Protein AF-A0ABD2MK82-F1 (afdb_monomer_lite)

Foldseek 3Di:
DPDDPLVVVPVPDDPVVNVVVVVVVLCCVVVPVLVVLCVVCVVVVHHSADDPVNLVVVVVSLVVVLVVCVVVVVVVVNVVSVVSVVVSNVSNVD

Sequence (94 aa):
MGNTDWNSILIGKSAEESYNHFFNELRHWFDVYIPERKKKAINNNEYPIFDSDEVKQIRNTLDAIGTIFKVTRLNGAYVAYKKCKKILLQKIEF

Radius of gyration: 14.48 Å; chains: 1; bounding box: 35×25×39 Å

Secondary structure (DSSP, 8-state):
-----HHHHHTTS-HHHHHHHHHHHHHHIIIIIHHHHHHHHHHTT---PPPHHHHHHHHHHHHHHHHHHHHTT-HHHHHHHHHHHHHHHHHH--

pLDDT: mean 70.82, std 9.18, range [37.47, 83.88]

Structure (mmCIF, N/CA/C/O backbone):
data_AF-A0ABD2MK82-F1
#
_entry.id   AF-A0ABD2MK82-F1
#
loop_
_atom_site.group_PDB
_atom_site.id
_atom_site.type_symbol
_atom_site.label_atom_id
_atom_site.label_alt_id
_atom_site.label_comp_id
_atom_site.label_asym_id
_atom_site.label_entity_id
_atom_site.label_seq_id
_atom_site.pdbx_PDB_ins_code
_atom_site.Cartn_x
_atom_site.Cartn_y
_atom_site.Cartn_z
_atom_site.occupancy
_atom_site.B_iso_or_equiv
_atom_site.auth_seq_id
_atom_site.auth_comp_id
_atom_site.auth_asym_id
_atom_site.auth_atom_id
_atom_site.pdbx_PDB_model_num
ATOM 1 N N . MET A 1 1 ? 6.880 -10.747 -1.203 1.00 48.34 1 MET A N 1
ATOM 2 C CA . MET A 1 1 ? 5.702 -10.738 -0.315 1.00 48.34 1 MET A CA 1
ATOM 3 C C . MET A 1 1 ? 4.633 -11.612 -0.953 1.00 48.34 1 MET A C 1
ATOM 5 O O . MET A 1 1 ? 3.893 -11.138 -1.798 1.00 48.34 1 MET A O 1
ATOM 9 N N . GLY A 1 2 ? 4.649 -12.916 -0.673 1.00 37.47 2 GLY A N 1
ATOM 10 C CA . GLY A 1 2 ? 3.609 -13.839 -1.139 1.00 37.47 2 GLY A CA 1
ATOM 11 C C . GLY A 1 2 ? 2.535 -13.990 -0.062 1.00 37.47 2 GLY A C 1
ATOM 12 O O . GLY A 1 2 ? 2.890 -14.136 1.101 1.00 37.47 2 GLY A O 1
ATOM 13 N N . ASN A 1 3 ? 1.259 -13.930 -0.459 1.00 46.28 3 ASN A N 1
ATOM 14 C CA . ASN A 1 3 ? 0.069 -14.337 0.307 1.00 46.28 3 ASN A CA 1
ATOM 15 C C . ASN A 1 3 ? 0.065 -14.006 1.811 1.00 46.28 3 ASN A C 1
ATOM 17 O O . ASN A 1 3 ? -0.120 -14.883 2.652 1.00 46.28 3 ASN A O 1
ATOM 21 N N . THR A 1 4 ? 0.216 -12.729 2.157 1.00 56.84 4 THR A N 1
ATOM 22 C CA . THR A 1 4 ? -0.042 -12.263 3.522 1.00 56.84 4 THR A CA 1
ATOM 23 C C . THR A 1 4 ? -1.555 -12.254 3.776 1.00 56.84 4 THR A C 1
ATOM 25 O O . THR A 1 4 ? -2.273 -11.425 3.216 1.00 56.84 4 THR A O 1
ATOM 28 N N . ASP A 1 5 ? -2.053 -13.177 4.606 1.00 62.72 5 ASP A N 1
ATOM 29 C CA . ASP A 1 5 ? -3.449 -13.183 5.061 1.00 62.72 5 ASP A CA 1
ATOM 30 C C . ASP A 1 5 ? -3.670 -12.102 6.128 1.00 62.72 5 ASP A C 1
ATOM 32 O O . ASP A 1 5 ? -3.459 -12.290 7.329 1.00 62.72 5 ASP A O 1
ATOM 36 N N . TRP A 1 6 ? -4.094 -10.934 5.655 1.00 58.16 6 TRP A N 1
ATOM 37 C CA . TRP A 1 6 ? -4.331 -9.748 6.468 1.00 58.16 6 TRP A CA 1
ATOM 38 C C . TRP A 1 6 ? -5.429 -9.924 7.513 1.00 58.16 6 TRP A C 1
ATOM 40 O O . TRP A 1 6 ? -5.335 -9.318 8.579 1.00 58.16 6 TRP A O 1
ATOM 50 N N . ASN A 1 7 ? -6.437 -10.760 7.253 1.00 55.12 7 ASN A N 1
ATOM 51 C CA . ASN A 1 7 ? -7.473 -11.015 8.249 1.00 55.12 7 ASN A CA 1
ATOM 52 C C . ASN A 1 7 ? -6.870 -11.747 9.449 1.00 55.12 7 ASN A C 1
ATOM 54 O O . ASN A 1 7 ? -7.078 -11.332 10.585 1.00 55.12 7 ASN A O 1
ATOM 58 N N . SER A 1 8 ? -6.033 -12.753 9.206 1.00 57.44 8 SER A N 1
ATOM 59 C CA . SER A 1 8 ? -5.374 -13.516 10.270 1.00 57.44 8 SER A CA 1
ATOM 60 C C . SER A 1 8 ? -4.345 -12.703 11.072 1.00 57.44 8 SER A C 1
ATOM 62 O O . SER A 1 8 ? -4.179 -12.938 12.264 1.00 57.44 8 SER A O 1
ATOM 64 N N . ILE A 1 9 ? -3.678 -11.711 10.469 1.00 59.06 9 ILE A N 1
ATOM 65 C CA . ILE A 1 9 ? -2.685 -10.864 11.169 1.00 59.06 9 ILE A CA 1
ATOM 66 C C . ILE A 1 9 ? -3.333 -9.867 12.132 1.00 59.06 9 ILE A C 1
ATOM 68 O O . ILE A 1 9 ? -2.699 -9.424 13.093 1.00 59.06 9 ILE A O 1
ATOM 72 N N . LEU A 1 10 ? -4.577 -9.490 11.858 1.00 58.28 10 LEU A N 1
ATOM 73 C CA . LEU A 1 10 ? -5.279 -8.427 12.571 1.00 58.28 10 LEU A CA 1
ATOM 74 C C . LEU A 1 10 ? -6.292 -8.964 13.579 1.00 58.28 10 LEU A C 1
ATOM 76 O O . LEU A 1 10 ? -6.657 -8.257 14.518 1.00 58.28 10 LEU A O 1
ATOM 80 N N . ILE A 1 11 ? -6.703 -10.226 13.433 1.00 49.91 11 ILE A N 1
ATOM 81 C CA . ILE A 1 11 ? -7.462 -10.953 14.447 1.00 49.91 11 ILE A CA 1
ATOM 82 C C . ILE A 1 11 ? -6.506 -11.271 15.609 1.00 49.91 11 ILE A C 1
ATOM 84 O O . ILE A 1 11 ? -5.756 -12.239 15.575 1.00 49.91 11 ILE A O 1
ATOM 88 N N . GLY A 1 12 ? -6.513 -10.419 16.638 1.00 54.91 12 GLY A N 1
ATOM 89 C CA . GLY A 1 12 ? -5.784 -10.642 17.895 1.00 54.91 12 GLY A CA 1
ATOM 90 C C . GLY A 1 12 ? -4.732 -9.592 18.253 1.00 54.91 12 GLY A C 1
ATOM 91 O O . GLY A 1 12 ? -4.189 -9.650 19.352 1.00 54.91 12 GLY A O 1
ATOM 92 N N . LYS A 1 13 ? -4.464 -8.615 17.379 1.00 61.50 13 LYS A N 1
ATOM 93 C CA . LYS A 1 13 ? -3.569 -7.487 17.682 1.00 61.50 13 LYS A CA 1
ATOM 94 C C . LYS A 1 13 ? -4.342 -6.299 18.232 1.00 61.50 13 LYS A C 1
ATOM 96 O O . LYS A 1 13 ? -5.488 -6.055 17.851 1.00 61.50 13 LYS A O 1
ATOM 101 N N . SER A 1 14 ? -3.695 -5.513 19.088 1.00 66.50 14 SER A N 1
ATOM 102 C CA . SER A 1 14 ? -4.233 -4.206 19.464 1.00 66.50 14 SER A CA 1
ATOM 103 C C . SER A 1 14 ? -4.387 -3.309 18.223 1.00 66.50 14 SER A C 1
ATOM 105 O O . SER A 1 14 ? -3.720 -3.491 17.195 1.00 66.50 14 SER A O 1
ATOM 107 N N . ALA A 1 15 ? -5.272 -2.311 18.303 1.00 63.41 15 ALA A N 1
ATOM 108 C CA . ALA A 1 15 ? -5.432 -1.325 17.232 1.00 63.41 15 ALA A CA 1
ATOM 109 C C . ALA A 1 15 ? -4.109 -0.593 16.919 1.00 63.41 15 ALA A C 1
ATOM 111 O O . ALA A 1 15 ? -3.841 -0.261 15.765 1.00 63.41 15 ALA A O 1
ATOM 112 N N . GLU A 1 16 ? -3.264 -0.395 17.933 1.00 63.69 16 GLU A N 1
ATOM 113 C CA . GLU A 1 16 ? -1.955 0.250 17.823 1.00 63.69 16 GLU A CA 1
ATOM 114 C C . GLU A 1 16 ? -0.920 -0.627 17.102 1.00 63.69 16 GLU A C 1
ATOM 116 O O . GLU A 1 16 ? -0.238 -0.164 16.190 1.00 63.69 16 GLU A O 1
ATOM 121 N N . GLU A 1 17 ? -0.838 -1.919 17.422 1.00 68.50 17 GLU A N 1
ATOM 122 C CA . GLU A 1 17 ? 0.042 -2.853 16.706 1.00 68.50 17 GLU A CA 1
ATOM 123 C C . GLU A 1 17 ? -0.385 -3.039 15.250 1.00 68.50 17 GLU A C 1
ATOM 125 O O . GLU A 1 17 ? 0.457 -3.105 14.353 1.00 68.50 17 GLU A O 1
ATOM 130 N N . SER A 1 18 ? -1.696 -3.076 15.010 1.00 66.25 18 SER A N 1
ATOM 131 C CA . SER A 1 18 ? -2.271 -3.108 13.664 1.00 66.25 18 SER A CA 1
ATOM 132 C C . SER A 1 18 ? -1.877 -1.861 12.867 1.00 66.25 18 SER A C 1
ATOM 134 O O . SER A 1 18 ? -1.505 -1.959 11.697 1.00 66.25 18 SER A O 1
ATOM 136 N N . TYR A 1 19 ? -1.887 -0.693 13.517 1.00 68.19 19 TYR A N 1
ATOM 137 C CA . TYR A 1 19 ? -1.476 0.583 12.933 1.00 68.19 19 TYR A CA 1
ATOM 138 C C . TYR A 1 19 ? 0.026 0.638 12.629 1.00 68.19 19 TYR A C 1
ATOM 140 O O . TYR A 1 19 ? 0.411 1.012 11.523 1.00 68.19 19 TYR A O 1
ATOM 148 N N . ASN A 1 20 ? 0.877 0.230 13.572 1.00 72.50 20 ASN A N 1
ATOM 149 C CA . ASN A 1 20 ? 2.331 0.229 13.397 1.00 72.50 20 ASN A CA 1
ATOM 150 C C . ASN A 1 20 ? 2.775 -0.756 12.313 1.00 72.50 20 ASN A C 1
ATOM 152 O O . ASN A 1 20 ? 3.634 -0.437 11.491 1.00 72.50 20 ASN A O 1
ATOM 156 N N . HIS A 1 21 ? 2.160 -1.938 12.269 1.00 72.00 21 HIS A N 1
ATOM 157 C CA . HIS A 1 21 ? 2.424 -2.914 11.219 1.00 72.00 21 HIS A CA 1
ATOM 158 C C . HIS A 1 21 ? 2.014 -2.373 9.841 1.00 72.00 21 HIS A C 1
ATOM 160 O O . HIS A 1 21 ? 2.794 -2.439 8.894 1.00 72.00 21 HIS A O 1
ATOM 166 N N . PHE A 1 22 ? 0.844 -1.735 9.754 1.00 72.62 22 PHE A N 1
ATOM 167 C CA . PHE A 1 22 ? 0.383 -1.055 8.545 1.00 72.62 22 PHE A CA 1
ATOM 168 C C . PHE A 1 22 ? 1.331 0.061 8.082 1.00 72.62 22 PHE A C 1
ATOM 170 O O . PHE A 1 22 ? 1.688 0.114 6.904 1.00 72.62 22 PHE A O 1
ATOM 177 N N . PHE A 1 23 ? 1.744 0.953 8.986 1.00 71.56 23 PHE A N 1
ATOM 178 C CA . PHE A 1 23 ? 2.647 2.049 8.640 1.00 71.56 23 PHE A CA 1
ATOM 179 C C . PHE A 1 23 ? 4.003 1.536 8.168 1.00 71.56 23 PHE A C 1
ATOM 181 O O . PHE A 1 23 ? 4.552 2.077 7.212 1.00 71.56 23 PHE A O 1
ATOM 188 N N . ASN A 1 24 ? 4.516 0.472 8.786 1.00 78.31 24 ASN A N 1
ATOM 189 C CA . ASN A 1 24 ? 5.753 -0.163 8.350 1.00 78.31 24 ASN A CA 1
ATOM 190 C C . ASN A 1 24 ? 5.634 -0.778 6.956 1.00 78.31 24 ASN A C 1
ATOM 192 O O . ASN A 1 24 ? 6.547 -0.601 6.154 1.00 78.31 24 ASN A O 1
ATOM 196 N N . GLU A 1 25 ? 4.517 -1.431 6.642 1.00 75.00 25 GLU A N 1
ATOM 197 C CA . GLU A 1 25 ? 4.272 -1.988 5.309 1.00 75.00 25 GLU A CA 1
ATOM 198 C C . GLU A 1 25 ? 4.150 -0.887 4.254 1.00 75.00 25 GLU A C 1
ATOM 200 O O . GLU A 1 25 ? 4.856 -0.917 3.248 1.00 75.00 25 GLU A O 1
ATOM 205 N N . LEU A 1 26 ? 3.356 0.160 4.507 1.00 73.06 26 LEU A 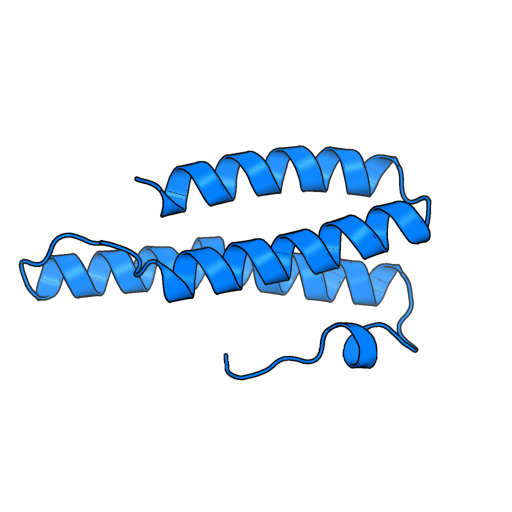N 1
ATOM 206 C CA . LEU A 1 26 ? 3.309 1.325 3.618 1.00 73.06 26 LEU A CA 1
ATOM 207 C C . LEU A 1 26 ? 4.691 1.937 3.402 1.00 73.06 26 LEU A C 1
ATOM 209 O O . LEU A 1 26 ? 5.067 2.228 2.267 1.00 73.06 26 LEU A O 1
ATOM 213 N N . ARG A 1 27 ? 5.444 2.134 4.486 1.00 77.38 27 ARG A N 1
ATOM 214 C CA . ARG A 1 27 ? 6.793 2.691 4.427 1.00 77.38 27 ARG A CA 1
ATOM 215 C C . ARG A 1 27 ? 7.716 1.802 3.603 1.00 77.38 27 ARG A C 1
ATOM 217 O O . ARG A 1 27 ? 8.469 2.313 2.789 1.00 77.38 27 ARG A O 1
ATOM 224 N N . HIS A 1 28 ? 7.619 0.484 3.749 1.00 80.62 28 HIS A N 1
ATOM 225 C CA . HIS A 1 28 ? 8.394 -0.458 2.950 1.00 80.62 28 HIS A CA 1
ATOM 226 C C . HIS A 1 28 ? 8.079 -0.330 1.453 1.00 80.62 28 HIS A C 1
ATOM 228 O O . HIS A 1 28 ? 8.995 -0.269 0.634 1.00 80.62 28 HIS A O 1
ATOM 234 N N . TRP A 1 29 ? 6.803 -0.190 1.083 1.00 73.75 29 TRP A N 1
ATOM 235 C CA . TRP A 1 29 ? 6.417 0.068 -0.306 1.00 73.75 29 TRP A CA 1
ATOM 236 C C . TR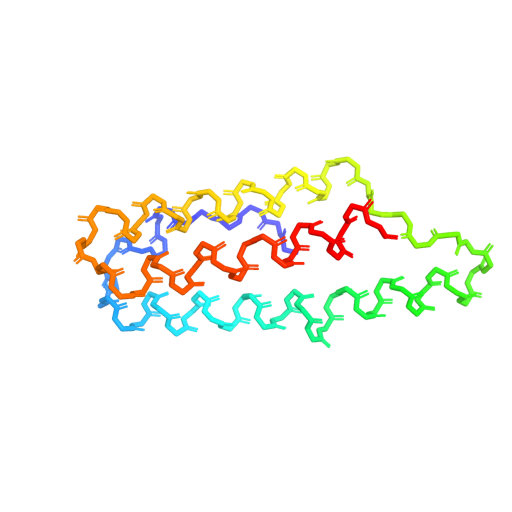P A 1 29 ? 6.971 1.401 -0.837 1.00 73.75 29 TRP A C 1
ATOM 238 O O . TRP A 1 29 ? 7.531 1.435 -1.934 1.00 73.75 29 TRP A O 1
ATOM 248 N N . PHE A 1 30 ? 6.844 2.486 -0.067 1.00 73.19 30 PHE A N 1
ATOM 249 C CA . PHE A 1 30 ? 7.262 3.833 -0.479 1.00 73.19 30 PHE A CA 1
ATOM 250 C C . PHE A 1 30 ? 8.778 4.033 -0.528 1.00 73.19 30 PHE A C 1
ATOM 252 O O . PHE A 1 30 ? 9.275 4.631 -1.484 1.00 73.19 30 PHE A O 1
ATOM 259 N N . ASP A 1 31 ? 9.484 3.572 0.499 1.00 78.31 31 ASP A N 1
ATOM 260 C CA . ASP A 1 31 ? 10.886 3.920 0.734 1.00 78.31 31 ASP A CA 1
ATOM 261 C C . ASP A 1 31 ? 11.845 2.853 0.206 1.00 78.31 3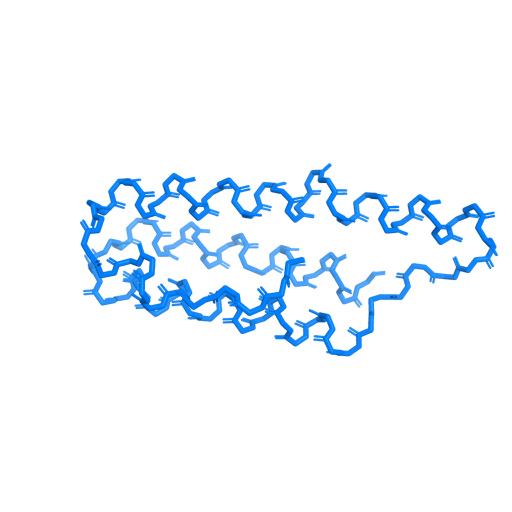1 ASP A C 1
ATOM 263 O O . ASP A 1 31 ? 13.012 3.151 -0.040 1.00 78.31 31 ASP A O 1
ATOM 267 N N . VAL A 1 32 ? 11.366 1.619 0.018 1.00 81.56 32 VAL A N 1
ATOM 268 C CA . VAL A 1 32 ? 12.208 0.490 -0.398 1.00 81.56 32 VAL A CA 1
ATOM 269 C C . VAL A 1 32 ? 11.755 -0.041 -1.750 1.00 81.56 32 VAL A C 1
ATOM 271 O O . VAL A 1 32 ? 12.457 0.133 -2.745 1.00 81.56 32 VAL A O 1
ATOM 274 N N . TYR A 1 33 ? 10.555 -0.617 -1.825 1.00 79.88 33 TYR A N 1
ATOM 275 C CA . TYR A 1 33 ? 10.150 -1.394 -2.994 1.00 79.88 33 TYR A CA 1
ATOM 276 C C . TYR A 1 33 ? 10.031 -0.550 -4.272 1.00 79.88 33 TYR A C 1
ATOM 278 O O . TYR A 1 33 ? 10.615 -0.899 -5.298 1.00 79.88 33 TYR A O 1
ATOM 286 N N . ILE A 1 34 ? 9.309 0.580 -4.225 1.00 75.69 34 ILE A N 1
ATOM 287 C CA . ILE A 1 34 ? 9.137 1.466 -5.390 1.00 75.69 34 ILE A CA 1
ATOM 288 C C . ILE A 1 34 ? 10.494 2.021 -5.877 1.00 75.69 34 ILE A C 1
ATOM 290 O O . ILE A 1 34 ? 10.773 1.915 -7.076 1.00 75.69 34 ILE A O 1
ATOM 294 N N . PRO A 1 35 ? 11.359 2.587 -5.008 1.00 81.19 35 PRO A N 1
ATOM 295 C CA . PRO A 1 35 ? 12.688 3.046 -5.410 1.00 81.19 35 PR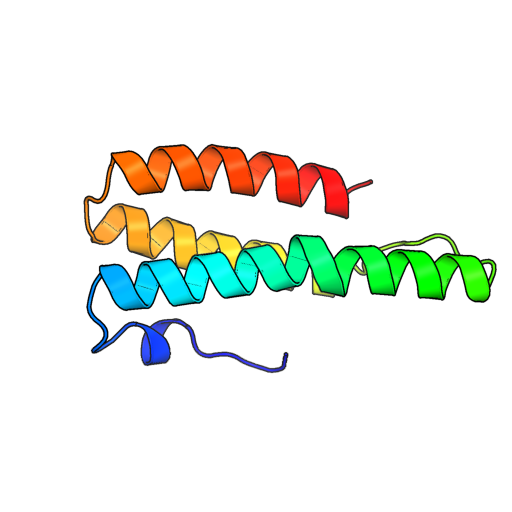O A CA 1
ATOM 296 C C . PRO A 1 35 ? 13.581 1.945 -5.989 1.00 81.19 35 PRO A C 1
ATOM 298 O O . PRO A 1 35 ? 14.230 2.173 -7.011 1.00 81.19 35 PRO A O 1
ATOM 301 N N . GLU A 1 36 ? 13.606 0.752 -5.388 1.00 83.56 36 GLU A N 1
ATOM 302 C CA . GLU A 1 36 ? 14.416 -0.368 -5.882 1.00 83.56 36 GLU A CA 1
ATOM 303 C C . GLU A 1 36 ? 13.943 -0.862 -7.250 1.00 83.56 36 GLU A C 1
ATOM 305 O O . GLU A 1 36 ? 14.764 -1.063 -8.150 1.00 83.56 36 GLU A O 1
ATOM 310 N N . ARG A 1 37 ? 12.624 -0.982 -7.451 1.00 77.56 37 ARG A N 1
ATOM 311 C CA . ARG A 1 37 ? 12.025 -1.289 -8.760 1.00 77.56 37 ARG A CA 1
ATOM 312 C C . ARG A 1 37 ? 12.432 -0.261 -9.813 1.00 77.56 37 ARG A C 1
ATOM 314 O O . ARG A 1 37 ? 12.868 -0.649 -10.896 1.00 77.56 37 ARG A O 1
ATOM 321 N N . LYS A 1 38 ? 12.349 1.035 -9.488 1.00 78.06 38 LYS A N 1
ATOM 322 C CA . LYS A 1 38 ? 12.763 2.120 -10.395 1.00 78.06 38 LYS A CA 1
ATOM 323 C C . LYS A 1 38 ? 14.250 2.038 -10.732 1.00 78.06 38 LYS A C 1
ATOM 325 O O . LYS A 1 38 ? 14.610 2.108 -11.902 1.00 78.06 38 LYS A O 1
ATOM 330 N N . LYS A 1 39 ? 15.107 1.816 -9.733 1.00 82.94 39 LYS A N 1
ATOM 331 C CA . LYS A 1 39 ? 16.556 1.659 -9.922 1.00 82.94 39 LYS A CA 1
ATOM 332 C C . LYS A 1 39 ? 16.895 0.462 -10.813 1.00 82.94 39 LYS A C 1
ATOM 334 O O . LYS A 1 39 ? 17.746 0.581 -11.689 1.00 82.94 39 LYS A O 1
ATOM 339 N N . LYS A 1 40 ? 16.229 -0.678 -10.608 1.00 82.12 40 LYS A N 1
ATOM 340 C CA . LYS A 1 40 ? 16.430 -1.883 -11.422 1.00 82.12 40 LYS A CA 1
ATOM 341 C C . LYS A 1 40 ? 16.023 -1.656 -12.878 1.00 82.12 40 LYS A C 1
ATOM 343 O O . LYS A 1 40 ? 16.790 -2.011 -13.763 1.00 82.12 40 LYS A O 1
ATOM 348 N N . ALA A 1 41 ? 14.874 -1.021 -13.111 1.00 80.44 41 ALA A N 1
ATOM 349 C CA . ALA A 1 41 ? 14.419 -0.687 -14.458 1.00 80.44 41 ALA A CA 1
ATOM 350 C C . ALA A 1 41 ? 15.418 0.238 -15.177 1.00 80.44 41 ALA A C 1
ATOM 352 O O . ALA A 1 41 ? 15.846 -0.068 -16.283 1.00 80.44 41 ALA A O 1
ATOM 353 N N . ILE A 1 42 ? 15.895 1.292 -14.499 1.00 80.19 42 ILE A N 1
ATOM 354 C CA . ILE A 1 42 ? 16.923 2.201 -15.036 1.00 80.19 42 ILE A CA 1
ATOM 355 C C . ILE A 1 42 ? 18.206 1.440 -15.402 1.00 80.19 42 ILE A C 1
ATOM 357 O O . ILE A 1 42 ? 18.727 1.620 -16.498 1.00 80.19 42 ILE A O 1
ATOM 361 N N . ASN A 1 43 ? 18.697 0.560 -14.523 1.00 83.81 43 ASN A N 1
ATOM 362 C CA . ASN A 1 43 ? 19.899 -0.240 -14.789 1.00 83.81 43 ASN A CA 1
ATOM 363 C C . ASN A 1 43 ? 19.737 -1.192 -15.985 1.00 83.81 43 ASN A C 1
ATOM 365 O O . ASN A 1 43 ? 20.722 -1.508 -16.647 1.00 83.81 43 ASN A O 1
ATOM 369 N N . ASN A 1 44 ? 18.512 -1.642 -16.252 1.00 83.88 44 ASN A N 1
ATOM 370 C CA . ASN A 1 44 ? 18.185 -2.529 -17.362 1.00 83.88 44 ASN A CA 1
ATOM 371 C C . ASN A 1 44 ? 17.819 -1.779 -18.658 1.00 83.88 44 ASN A C 1
ATOM 373 O O . ASN A 1 44 ? 17.479 -2.430 -19.642 1.00 83.88 44 ASN A O 1
ATOM 377 N N . ASN A 1 45 ? 17.867 -0.437 -18.685 1.00 81.56 45 ASN A N 1
ATOM 378 C CA . ASN A 1 45 ? 17.306 0.384 -19.772 1.00 81.56 45 ASN A CA 1
ATOM 379 C C . ASN A 1 45 ? 15.807 0.110 -20.041 1.00 81.56 45 ASN A C 1
ATOM 381 O O . ASN A 1 45 ? 15.307 0.297 -21.150 1.00 81.56 45 ASN A O 1
ATOM 385 N N . GLU A 1 46 ? 15.076 -0.315 -19.013 1.00 79.81 46 GLU A N 1
ATOM 386 C CA . GLU A 1 46 ? 13.639 -0.572 -19.051 1.00 79.81 46 GLU A CA 1
ATOM 387 C C . GLU A 1 46 ? 12.872 0.616 -18.457 1.00 79.81 46 GLU A C 1
ATOM 389 O O . GLU A 1 46 ? 13.337 1.299 -17.539 1.00 79.81 46 GLU A O 1
ATOM 394 N N . TYR A 1 47 ? 11.649 0.846 -18.937 1.00 68.81 47 TYR A N 1
ATOM 395 C CA . TYR A 1 47 ? 10.739 1.752 -18.243 1.00 68.81 47 TYR A CA 1
ATOM 396 C C . TYR A 1 47 ? 10.279 1.101 -16.931 1.00 68.81 47 TYR A C 1
ATOM 398 O O . TYR A 1 47 ? 9.937 -0.084 -16.933 1.00 68.81 47 TYR A O 1
ATOM 406 N N . PRO A 1 48 ? 10.238 1.844 -15.810 1.00 65.25 48 PRO A N 1
ATOM 407 C CA . PRO A 1 48 ? 9.750 1.332 -14.538 1.00 65.25 48 PRO A CA 1
ATOM 408 C C . PRO A 1 48 ? 8.227 1.191 -14.572 1.00 65.25 48 PRO A C 1
ATOM 410 O O . PRO A 1 48 ? 7.500 1.986 -13.987 1.00 65.25 48 PRO A O 1
ATOM 413 N N . ILE A 1 49 ? 7.748 0.180 -15.286 1.00 67.12 49 ILE A N 1
ATOM 414 C CA . ILE A 1 49 ? 6.338 -0.171 -15.361 1.00 67.12 49 ILE A CA 1
ATOM 415 C C . ILE A 1 49 ? 6.079 -1.191 -14.254 1.00 67.12 49 ILE A C 1
ATOM 417 O O . ILE A 1 49 ? 6.701 -2.257 -14.210 1.00 67.12 49 ILE A O 1
ATOM 421 N N . PHE A 1 50 ? 5.183 -0.845 -13.333 1.00 70.88 50 PHE A N 1
ATOM 422 C CA . PHE A 1 50 ? 4.594 -1.825 -12.427 1.00 70.88 50 PHE A CA 1
ATOM 423 C C . PHE A 1 50 ? 3.618 -2.683 -13.227 1.00 70.88 50 PHE A C 1
ATOM 425 O O . PHE A 1 50 ? 2.795 -2.145 -13.971 1.00 70.88 50 PHE A O 1
ATOM 432 N N . ASP A 1 51 ? 3.708 -4.005 -13.092 1.00 73.88 51 ASP A N 1
ATOM 433 C CA . ASP A 1 51 ? 2.755 -4.886 -13.767 1.00 73.88 51 ASP A CA 1
ATOM 434 C C . ASP A 1 51 ? 1.354 -4.665 -13.175 1.00 73.88 51 ASP A C 1
ATOM 436 O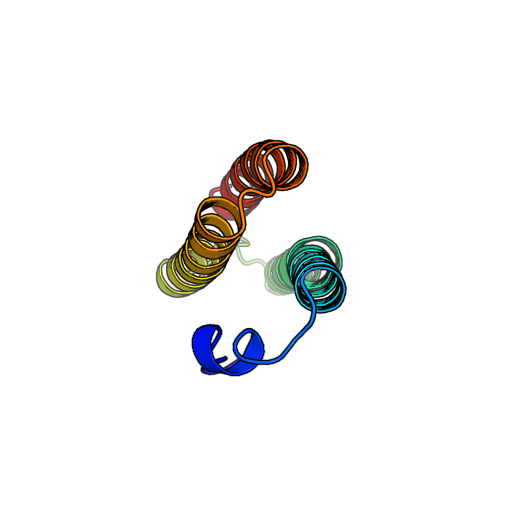 O . ASP A 1 51 ? 1.189 -4.424 -11.976 1.00 73.88 51 ASP A O 1
ATOM 440 N N . SER A 1 52 ? 0.335 -4.778 -14.020 1.00 71.75 52 SER A N 1
ATOM 441 C CA . SER A 1 52 ? -1.078 -4.811 -13.659 1.00 71.75 52 SER A CA 1
ATOM 442 C C . SER A 1 52 ? -1.383 -5.682 -12.431 1.00 71.75 52 SER A C 1
ATOM 444 O O . SER A 1 52 ? -2.173 -5.268 -11.578 1.00 71.75 52 SER A O 1
ATOM 446 N N . ASP A 1 53 ? -0.718 -6.831 -12.283 1.00 75.81 53 ASP A N 1
ATOM 447 C CA . ASP A 1 53 ? -0.897 -7.723 -11.135 1.00 75.81 53 ASP A CA 1
ATOM 448 C C . ASP A 1 53 ? -0.282 -7.171 -9.839 1.00 75.81 53 ASP A C 1
ATOM 450 O O . ASP A 1 53 ? -0.871 -7.310 -8.764 1.00 75.81 53 ASP A O 1
ATOM 454 N N . GLU A 1 54 ? 0.851 -6.474 -9.915 1.00 72.31 54 GLU A N 1
ATOM 455 C CA . GLU A 1 54 ? 1.467 -5.819 -8.754 1.00 72.31 54 GLU A CA 1
ATOM 456 C C . GLU A 1 54 ? 0.644 -4.614 -8.306 1.00 72.31 54 GLU A C 1
ATOM 458 O O . GLU A 1 54 ? 0.350 -4.467 -7.117 1.00 72.31 54 GLU A O 1
ATOM 463 N N . VAL A 1 55 ? 0.187 -3.789 -9.255 1.00 74.81 55 VAL A N 1
ATOM 464 C CA . VAL A 1 55 ? -0.728 -2.676 -8.962 1.00 74.81 55 VAL A CA 1
ATOM 465 C C . VAL A 1 55 ? -2.001 -3.201 -8.298 1.00 74.81 55 VAL A C 1
ATOM 467 O O . VAL A 1 55 ? -2.486 -2.621 -7.322 1.00 74.81 55 VAL A O 1
ATOM 470 N N . LYS A 1 56 ? -2.530 -4.333 -8.777 1.00 78.25 56 LYS A N 1
ATOM 471 C CA . LYS A 1 56 ? -3.701 -4.998 -8.196 1.00 78.25 56 LYS A CA 1
ATOM 472 C C . LYS A 1 56 ? -3.436 -5.503 -6.777 1.00 78.25 56 LYS A C 1
ATOM 474 O O . LYS A 1 56 ? -4.275 -5.287 -5.904 1.00 78.25 56 LYS A O 1
ATOM 479 N N . GLN A 1 57 ? -2.280 -6.109 -6.505 1.00 74.44 57 GLN A N 1
ATOM 480 C CA . GLN A 1 57 ? -1.908 -6.536 -5.150 1.00 74.44 57 GLN A CA 1
ATOM 481 C C . GLN A 1 57 ? -1.773 -5.358 -4.181 1.00 74.44 57 GLN A C 1
ATOM 483 O O . GLN A 1 57 ? -2.270 -5.429 -3.052 1.00 74.44 57 GLN A O 1
ATOM 488 N N . ILE A 1 58 ? -1.167 -4.254 -4.622 1.00 74.50 58 ILE A N 1
ATOM 489 C CA . ILE A 1 58 ? -1.040 -3.043 -3.806 1.00 74.50 58 ILE A CA 1
ATOM 490 C C . ILE A 1 58 ? -2.427 -2.462 -3.511 1.00 74.50 58 ILE A C 1
ATOM 492 O O . ILE A 1 58 ? -2.734 -2.158 -2.357 1.00 74.50 58 ILE A O 1
ATOM 496 N N . ARG A 1 59 ? -3.308 -2.369 -4.518 1.00 77.94 59 ARG A N 1
ATOM 497 C CA . ARG A 1 59 ? -4.698 -1.916 -4.328 1.00 77.94 59 ARG A CA 1
ATOM 498 C C . ARG A 1 59 ? -5.462 -2.798 -3.345 1.00 77.94 59 ARG A C 1
ATOM 500 O O . ARG A 1 59 ? -6.059 -2.259 -2.419 1.00 77.94 59 ARG A O 1
ATOM 507 N N . ASN A 1 60 ? -5.394 -4.120 -3.498 1.00 78.12 60 ASN A N 1
ATOM 508 C CA . ASN A 1 60 ? -6.073 -5.067 -2.610 1.00 78.12 60 ASN A CA 1
ATOM 509 C C . ASN A 1 60 ? -5.590 -4.933 -1.161 1.00 78.12 60 ASN A C 1
ATOM 511 O O . ASN A 1 60 ? -6.401 -4.907 -0.237 1.00 78.12 60 ASN A O 1
ATOM 515 N N . THR A 1 61 ? -4.277 -4.794 -0.969 1.00 74.69 61 THR A N 1
ATOM 516 C CA . THR A 1 61 ? -3.677 -4.580 0.353 1.00 74.69 61 THR A CA 1
ATOM 517 C C . THR A 1 61 ? -4.204 -3.288 0.971 1.00 74.69 61 THR A C 1
ATOM 519 O O . THR A 1 61 ? -4.718 -3.291 2.090 1.00 74.69 61 THR A O 1
ATOM 522 N N . LEU A 1 62 ? -4.178 -2.189 0.209 1.00 76.94 62 LEU A N 1
ATOM 523 C CA . LEU A 1 62 ? -4.729 -0.911 0.650 1.00 76.94 62 LEU A CA 1
ATOM 524 C C . LEU A 1 62 ? -6.220 -1.025 0.982 1.00 76.94 62 LEU A C 1
ATOM 526 O O . LEU A 1 62 ? -6.640 -0.476 1.995 1.00 76.94 62 LEU A O 1
ATOM 530 N N . ASP A 1 63 ? -7.031 -1.704 0.176 1.00 78.38 63 ASP A N 1
ATOM 531 C CA . ASP A 1 63 ? -8.473 -1.851 0.412 1.00 78.38 63 ASP A CA 1
ATOM 532 C C . ASP A 1 63 ? -8.800 -2.668 1.665 1.00 78.38 63 ASP A C 1
ATOM 534 O O . ASP A 1 63 ? -9.687 -2.271 2.432 1.00 78.38 63 ASP A O 1
ATOM 538 N N . ALA A 1 64 ? -8.051 -3.744 1.924 1.00 73.00 64 ALA A N 1
ATOM 539 C CA . ALA A 1 64 ? -8.159 -4.498 3.170 1.00 73.00 64 ALA A CA 1
ATOM 540 C C . ALA A 1 64 ? -7.953 -3.554 4.363 1.00 73.00 64 ALA A C 1
ATOM 542 O O . ALA A 1 64 ? -8.850 -3.395 5.193 1.00 73.00 64 ALA A O 1
ATOM 543 N N . ILE A 1 65 ? -6.843 -2.811 4.362 1.00 69.69 65 ILE A N 1
ATOM 544 C CA . ILE A 1 65 ? -6.493 -1.808 5.378 1.00 69.69 65 ILE A CA 1
ATOM 545 C C . ILE A 1 65 ? -7.607 -0.763 5.569 1.00 69.69 65 ILE A C 1
ATOM 547 O O . ILE A 1 65 ? -8.006 -0.456 6.695 1.00 69.69 65 ILE A O 1
ATOM 551 N N . GLY A 1 66 ? -8.137 -0.209 4.474 1.00 70.00 66 GLY A N 1
ATOM 552 C CA . GLY A 1 66 ? -9.205 0.791 4.527 1.00 70.00 66 GLY A CA 1
ATOM 553 C C . GLY A 1 66 ? -10.486 0.260 5.174 1.00 70.00 66 GLY A C 1
ATOM 554 O O . GLY A 1 66 ? -11.193 1.009 5.854 1.00 70.00 66 GLY A O 1
ATOM 555 N N . THR A 1 67 ? -10.759 -1.034 4.999 1.00 71.75 67 THR A N 1
ATOM 556 C CA . THR A 1 67 ? -11.888 -1.731 5.625 1.00 71.75 67 THR A CA 1
ATOM 557 C C . THR A 1 67 ? -11.695 -1.835 7.136 1.00 71.75 67 THR A C 1
ATOM 559 O O . THR A 1 67 ? -12.610 -1.496 7.886 1.00 71.75 67 THR A O 1
ATOM 562 N N . ILE A 1 68 ? -10.494 -2.178 7.606 1.00 67.94 68 ILE A N 1
ATOM 563 C CA . ILE A 1 68 ? -10.181 -2.268 9.043 1.00 67.94 68 ILE A CA 1
ATOM 564 C C . ILE A 1 68 ? -10.348 -0.918 9.737 1.00 67.94 68 ILE A C 1
ATOM 566 O O . ILE A 1 68 ? -10.999 -0.846 10.779 1.00 67.94 68 ILE A O 1
ATOM 570 N N . PHE A 1 69 ? -9.847 0.173 9.148 1.00 66.88 69 PHE A N 1
ATOM 571 C CA . PHE A 1 69 ? -10.011 1.516 9.721 1.00 66.88 69 PHE A CA 1
ATOM 572 C C . PHE A 1 69 ? -11.474 1.951 9.820 1.00 66.88 69 PHE A C 1
ATOM 574 O O . PHE A 1 69 ? -11.866 2.617 10.780 1.00 66.88 69 PHE A O 1
ATOM 581 N N . LYS A 1 70 ? -12.292 1.554 8.840 1.00 67.62 70 LYS A N 1
ATOM 582 C CA . LYS A 1 70 ? -13.730 1.829 8.841 1.00 67.62 70 LYS A CA 1
ATOM 583 C C . LYS A 1 70 ? -14.454 1.037 9.936 1.00 67.62 70 LYS A C 1
ATOM 585 O O . LYS A 1 70 ? -15.312 1.596 10.614 1.00 67.62 70 LYS A O 1
ATOM 590 N N . VAL A 1 71 ? -14.102 -0.237 10.126 1.00 64.88 71 VAL A N 1
ATOM 591 C CA . VAL A 1 71 ? -14.724 -1.126 11.126 1.00 64.88 71 VAL A CA 1
ATOM 592 C C . VAL A 1 71 ? -14.309 -0.754 12.555 1.00 64.88 71 VAL A C 1
ATOM 594 O O . VAL A 1 71 ? -15.146 -0.746 13.453 1.00 64.88 71 VAL A O 1
ATOM 597 N N . THR A 1 72 ? -13.053 -0.355 12.765 1.00 64.19 72 THR A N 1
ATOM 598 C CA . THR A 1 72 ? -12.501 0.017 14.085 1.00 64.19 72 THR A CA 1
ATOM 599 C C . THR A 1 72 ? -12.868 1.436 14.553 1.00 64.19 72 THR A C 1
ATOM 601 O O . THR A 1 72 ? -12.465 1.841 15.639 1.00 64.19 72 THR A O 1
ATOM 604 N N . ARG A 1 73 ? -13.659 2.199 13.775 1.00 64.62 73 ARG A N 1
ATOM 605 C CA . ARG A 1 73 ? -14.104 3.584 14.075 1.00 64.62 73 ARG A CA 1
ATOM 606 C C . ARG A 1 73 ? -12.966 4.582 14.348 1.00 64.62 73 ARG A C 1
ATOM 608 O O . ARG A 1 73 ? -13.167 5.609 14.997 1.00 64.62 73 ARG A O 1
ATOM 615 N N . LEU A 1 74 ? -11.778 4.337 13.800 1.00 66.06 74 LEU A N 1
ATOM 616 C CA . LEU A 1 74 ? -10.618 5.224 13.921 1.00 66.06 74 LEU A CA 1
ATOM 617 C C . LEU A 1 74 ? -10.690 6.357 12.886 1.00 66.06 74 LEU A C 1
ATOM 619 O O . LEU A 1 74 ? -9.924 6.399 11.924 1.00 66.06 74 LEU A O 1
ATOM 623 N N . ASN A 1 75 ? -11.627 7.291 13.072 1.00 66.38 75 ASN A N 1
ATOM 624 C CA . ASN A 1 75 ? -11.940 8.333 12.082 1.00 66.38 75 ASN A CA 1
ATOM 625 C C . ASN A 1 75 ? -10.725 9.191 11.678 1.00 66.38 75 ASN A C 1
ATOM 627 O O . ASN A 1 75 ? -10.557 9.488 10.496 1.00 66.38 75 ASN A O 1
ATOM 631 N N . GLY A 1 76 ? -9.845 9.547 12.622 1.00 65.00 76 GLY A N 1
ATOM 632 C CA . GLY A 1 76 ? -8.617 10.297 12.323 1.00 65.00 76 GLY A CA 1
ATOM 633 C C . GLY A 1 76 ? -7.629 9.506 11.455 1.00 65.00 76 GLY A C 1
ATOM 634 O O . GLY A 1 76 ? -7.138 10.014 10.445 1.00 65.00 76 GLY A O 1
ATOM 635 N N . ALA A 1 77 ? -7.407 8.232 11.792 1.00 65.38 77 ALA A N 1
ATOM 636 C CA . ALA A 1 77 ? -6.531 7.337 11.037 1.00 65.38 77 ALA A CA 1
ATOM 637 C C . ALA A 1 77 ? -7.088 7.040 9.636 1.00 65.38 77 ALA A C 1
ATOM 639 O O . ALA A 1 77 ? -6.341 7.023 8.660 1.00 65.38 77 ALA A O 1
ATOM 640 N N . TYR A 1 78 ? -8.409 6.896 9.506 1.00 72.94 78 TYR A N 1
ATOM 641 C CA . TYR A 1 78 ? -9.070 6.671 8.221 1.00 72.94 78 TYR A CA 1
ATOM 642 C C . TYR A 1 78 ? -8.898 7.850 7.249 1.00 72.94 78 TYR A C 1
ATOM 644 O O . TYR A 1 78 ? -8.667 7.650 6.052 1.00 72.94 78 TYR A O 1
ATOM 652 N N . VAL A 1 79 ? -8.970 9.089 7.749 1.00 71.56 79 VAL A N 1
ATOM 653 C CA . VAL A 1 79 ? -8.734 10.297 6.939 1.00 71.56 79 VAL A CA 1
ATOM 654 C C . VAL A 1 79 ? -7.280 10.369 6.465 1.00 71.56 79 VAL A C 1
ATOM 656 O O . VAL A 1 79 ? -7.039 10.663 5.291 1.00 71.56 79 VAL A O 1
ATOM 659 N N . ALA A 1 80 ? -6.316 10.067 7.340 1.00 68.12 80 ALA A N 1
ATOM 660 C CA . ALA A 1 80 ? -4.899 10.004 6.977 1.00 68.12 80 ALA A CA 1
ATOM 661 C C . ALA A 1 80 ? -4.631 8.901 5.936 1.00 68.12 80 ALA A C 1
ATOM 663 O O . ALA A 1 80 ? -4.038 9.172 4.890 1.00 68.12 80 ALA A O 1
ATOM 664 N N . TYR A 1 81 ? -5.175 7.700 6.154 1.00 78.69 81 TYR A N 1
ATOM 665 C CA . TYR A 1 81 ? -5.106 6.577 5.217 1.00 78.69 81 TYR A CA 1
ATOM 666 C C . TYR A 1 81 ? -5.622 6.960 3.824 1.00 78.69 81 TYR A C 1
ATOM 668 O O . TYR A 1 81 ? -4.946 6.696 2.831 1.00 78.69 81 TYR A O 1
ATOM 676 N N . LYS A 1 82 ? -6.777 7.638 3.720 1.00 79.81 82 LYS A N 1
ATOM 677 C CA . LYS A 1 82 ? -7.322 8.067 2.418 1.00 79.81 82 LYS A CA 1
ATOM 678 C C . LYS A 1 82 ? -6.356 8.969 1.649 1.00 79.81 82 LYS A C 1
ATOM 680 O O . LYS A 1 82 ? -6.218 8.810 0.435 1.00 79.81 82 LYS A O 1
ATOM 685 N N . LYS A 1 83 ? -5.691 9.905 2.337 1.00 75.38 83 LYS A N 1
ATOM 686 C CA . LYS A 1 83 ? -4.690 10.790 1.721 1.00 75.38 83 LYS A CA 1
ATOM 687 C C . LYS A 1 83 ? -3.473 9.990 1.242 1.00 75.38 83 LYS A C 1
ATOM 689 O O . LYS A 1 83 ? -3.087 10.130 0.083 1.00 75.38 83 LYS A O 1
ATOM 694 N N . CYS A 1 84 ?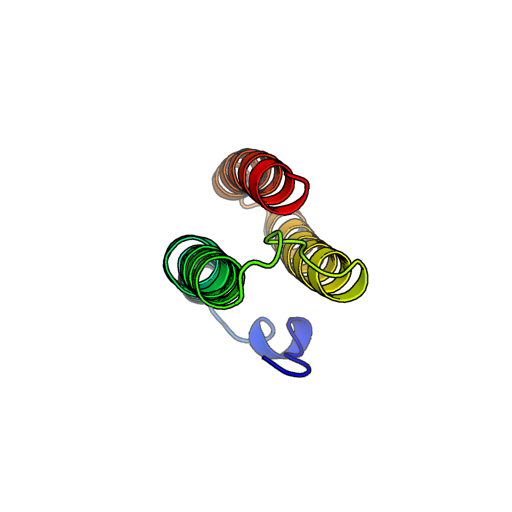 -2.930 9.108 2.085 1.00 74.75 84 CYS A N 1
ATOM 695 C CA . CYS A 1 84 ? -1.787 8.253 1.743 1.00 74.75 84 CYS A CA 1
ATOM 696 C C . CYS A 1 84 ? -2.090 7.302 0.576 1.00 74.75 84 CYS A C 1
ATOM 698 O O . CYS A 1 84 ? -1.290 7.213 -0.353 1.00 74.75 84 CYS A O 1
ATOM 700 N N . LYS A 1 85 ? -3.267 6.658 0.573 1.00 81.38 85 LYS A N 1
ATOM 701 C CA . LYS A 1 85 ? -3.727 5.777 -0.512 1.00 81.38 85 LYS A CA 1
ATOM 702 C C . LYS A 1 85 ? -3.703 6.493 -1.861 1.00 81.38 85 LYS A C 1
ATOM 704 O O . LYS A 1 85 ? -3.192 5.948 -2.833 1.00 81.38 85 LYS A O 1
ATOM 709 N N . LYS A 1 86 ? -4.238 7.717 -1.918 1.00 80.94 86 LYS A N 1
ATOM 710 C CA . LYS A 1 86 ? -4.294 8.506 -3.155 1.00 80.94 86 LYS A CA 1
ATOM 711 C C . LYS A 1 86 ? -2.894 8.814 -3.696 1.00 80.94 86 LYS A C 1
ATOM 713 O O . LYS A 1 86 ? -2.656 8.613 -4.880 1.00 80.94 86 LYS A O 1
ATOM 718 N N . ILE A 1 87 ? -1.978 9.261 -2.833 1.00 76.94 87 ILE A N 1
ATOM 719 C CA . ILE A 1 87 ? -0.593 9.578 -3.222 1.00 76.94 87 ILE A CA 1
ATOM 720 C C . ILE A 1 87 ? 0.146 8.320 -3.694 1.00 76.94 87 ILE A C 1
ATOM 722 O O . ILE A 1 87 ? 0.877 8.377 -4.679 1.00 76.94 87 ILE A O 1
ATOM 726 N N . LEU A 1 88 ? -0.040 7.189 -3.007 1.00 75.75 88 LEU A N 1
ATOM 727 C CA . LEU A 1 88 ? 0.618 5.934 -3.362 1.00 75.75 88 LEU A CA 1
ATOM 728 C C . LEU A 1 88 ? 0.185 5.461 -4.751 1.00 75.75 88 LEU A C 1
ATOM 730 O O . LEU A 1 88 ? 1.038 5.212 -5.592 1.00 75.75 88 LEU A O 1
ATOM 734 N N . LEU A 1 89 ? -1.123 5.411 -5.019 1.00 77.50 89 LEU A N 1
ATOM 735 C CA . LEU A 1 89 ? -1.638 4.990 -6.326 1.00 77.50 89 LEU A CA 1
ATOM 736 C C . LEU A 1 89 ? -1.141 5.898 -7.457 1.00 77.50 89 LEU A C 1
ATOM 738 O O . LEU A 1 89 ? -0.689 5.391 -8.476 1.00 77.50 89 LEU A O 1
ATOM 742 N N . GLN A 1 90 ? -1.088 7.216 -7.233 1.00 78.19 90 GLN A N 1
ATOM 743 C CA . GLN A 1 90 ? -0.505 8.155 -8.199 1.00 78.19 90 GLN A CA 1
ATOM 744 C C . GLN A 1 90 ? 0.976 7.885 -8.505 1.00 78.19 90 GLN A C 1
ATOM 746 O O . GLN A 1 90 ? 1.417 8.190 -9.604 1.00 78.19 90 GLN A O 1
ATOM 751 N N . LYS A 1 91 ? 1.754 7.341 -7.560 1.00 71.19 91 LYS A N 1
ATOM 752 C CA . LYS A 1 91 ? 3.182 7.027 -7.763 1.00 71.19 91 LYS A CA 1
ATOM 753 C C . LYS A 1 91 ? 3.445 5.683 -8.446 1.00 71.19 91 LYS A C 1
ATOM 755 O O . LYS A 1 91 ? 4.590 5.443 -8.826 1.00 71.19 91 LYS A O 1
ATOM 760 N N . ILE A 1 92 ? 2.444 4.805 -8.490 1.00 69.75 92 ILE A N 1
ATOM 761 C CA . ILE A 1 92 ? 2.538 3.461 -9.079 1.00 69.75 92 ILE A CA 1
ATOM 762 C C . ILE A 1 92 ? 1.907 3.455 -10.482 1.00 69.75 92 ILE A C 1
ATOM 764 O O . ILE A 1 92 ? 2.344 2.711 -11.350 1.00 69.75 92 ILE A O 1
ATOM 768 N N . GLU A 1 93 ? 0.894 4.297 -10.716 1.00 64.88 93 GLU A N 1
ATOM 769 C CA . GLU A 1 93 ? 0.243 4.486 -12.023 1.00 64.88 93 GLU A CA 1
ATOM 770 C C . GLU A 1 93 ? 1.028 5.414 -12.981 1.00 64.88 93 GLU A C 1
ATOM 772 O O . GLU A 1 93 ? 0.618 5.578 -14.128 1.00 64.88 93 GLU A O 1
ATOM 777 N N . PHE A 1 94 ? 2.151 5.989 -12.525 1.00 48.94 94 PHE A N 1
ATOM 778 C CA . PHE A 1 94 ? 3.108 6.822 -13.274 1.00 48.94 94 PHE A CA 1
ATOM 779 C C . PHE A 1 94 ? 4.546 6.318 -13.083 1.00 48.94 94 PHE A C 1
ATOM 781 O O . PHE A 1 94 ? 5.352 6.503 -14.019 1.00 48.94 94 PHE A O 1
#

Organism: NCBI:txid559131